Protein AF-A0A8T7GQ80-F1 (afdb_monomer_lite)

pLDDT: mean 90.84, std 11.05, range [49.44, 98.19]

Foldseek 3Di:
DDDAAEEEEFEPDPQRVVQSVVVCVVVVHDDPPRYHYHYDDQVCVVVVVVPDPGPSDYHYTPHDDD

Secondary structure (DSSP, 8-state):
--PPPE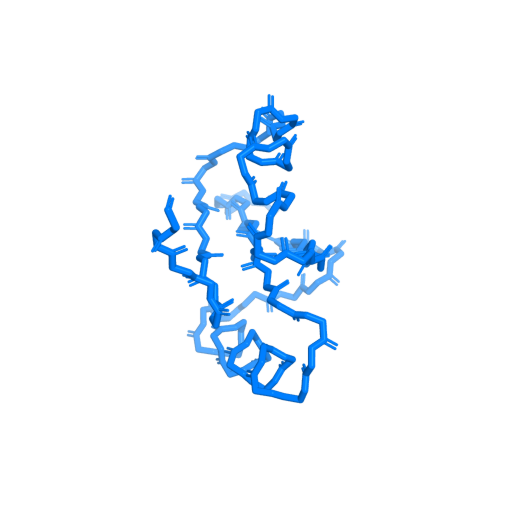EEEEESSHHHHHHHHHHHHHHT--BTTTEEEEEE-GGGHHHHHTT-S--SEEEEES----

Structure (mmCIF, N/CA/C/O backbone):
data_AF-A0A8T7GQ80-F1
#
_entry.id   AF-A0A8T7GQ80-F1
#
loop_
_atom_site.group_PDB
_atom_site.id
_atom_site.type_symbol
_atom_site.label_atom_id
_atom_site.label_alt_id
_atom_site.label_comp_id
_atom_site.label_asym_id
_atom_site.label_entity_id
_atom_site.label_seq_id
_atom_site.pdbx_PDB_ins_code
_atom_site.Cartn_x
_atom_site.Cartn_y
_atom_site.Cartn_z
_atom_site.occupancy
_atom_site.B_iso_or_equiv
_atom_site.auth_seq_id
_atom_site.auth_comp_id
_atom_site.auth_asym_id
_atom_site.auth_atom_id
_atom_site.pdbx_PDB_model_num
ATOM 1 N N . MET A 1 1 ? -18.680 6.185 13.476 1.00 49.44 1 MET A N 1
ATOM 2 C CA . MET A 1 1 ? -18.450 5.255 12.353 1.00 49.44 1 MET A CA 1
ATOM 3 C C . MET A 1 1 ? -17.470 4.250 12.908 1.00 49.44 1 MET A C 1
ATOM 5 O O . MET A 1 1 ? -16.329 4.624 13.137 1.00 49.44 1 MET A O 1
ATOM 9 N N . ASP A 1 2 ? -17.934 3.042 13.217 1.00 61.03 2 ASP A N 1
ATOM 10 C CA . ASP A 1 2 ? -17.193 2.101 14.071 1.00 61.03 2 ASP A CA 1
ATOM 11 C C . ASP A 1 2 ? -16.801 0.849 13.265 1.00 61.03 2 ASP A C 1
ATOM 13 O O . ASP A 1 2 ? -17.038 -0.284 13.678 1.00 61.03 2 ASP A O 1
ATOM 17 N N . GLY A 1 3 ? -16.265 1.061 12.057 1.00 66.81 3 GLY A N 1
ATOM 18 C CA . GLY A 1 3 ? -15.681 0.013 11.215 1.00 66.81 3 GLY A CA 1
ATOM 19 C C . GLY A 1 3 ? -14.162 -0.105 11.420 1.00 66.81 3 GLY A C 1
ATOM 20 O O . GLY A 1 3 ? -13.530 0.866 11.847 1.00 66.81 3 GLY A O 1
ATOM 21 N N . PRO A 1 4 ? -13.552 -1.275 11.143 1.00 81.19 4 PRO A N 1
ATOM 22 C CA . PRO A 1 4 ? -12.099 -1.429 11.195 1.00 81.19 4 PRO A CA 1
ATOM 23 C C . PRO A 1 4 ? -11.433 -0.543 10.134 1.00 81.19 4 PRO A C 1
ATOM 25 O O . PRO A 1 4 ? -11.872 -0.524 8.987 1.00 81.19 4 PRO A O 1
ATOM 28 N N . TRP A 1 5 ? -10.364 0.163 10.507 1.00 90.00 5 TRP A N 1
ATOM 29 C CA . TRP A 1 5 ? -9.642 1.046 9.590 1.00 90.00 5 TRP A CA 1
ATOM 30 C C . TRP A 1 5 ? -8.808 0.246 8.589 1.00 90.00 5 TRP A C 1
ATOM 32 O O . TRP A 1 5 ? -8.061 -0.658 8.975 1.00 90.00 5 TRP A O 1
ATOM 42 N N . LEU A 1 6 ? -8.912 0.584 7.304 1.00 94.88 6 LEU A N 1
ATOM 43 C CA . LEU A 1 6 ? -8.150 -0.070 6.244 1.00 94.88 6 LEU A CA 1
ATOM 44 C C . LEU A 1 6 ? -6.947 0.777 5.812 1.00 94.88 6 LEU A C 1
ATOM 46 O O . LEU A 1 6 ? -7.102 1.855 5.249 1.00 94.88 6 LEU A O 1
ATOM 50 N N . THR A 1 7 ? -5.742 0.237 5.956 1.00 96.25 7 THR A N 1
ATOM 51 C CA . THR A 1 7 ? -4.529 0.831 5.380 1.00 96.25 7 THR A CA 1
ATOM 52 C C . THR A 1 7 ? -4.141 0.078 4.108 1.00 96.25 7 THR A C 1
ATOM 54 O O . THR A 1 7 ? -3.775 -1.098 4.164 1.00 96.25 7 THR A O 1
ATOM 57 N N . VAL A 1 8 ? -4.197 0.741 2.951 1.00 96.50 8 VAL A N 1
ATOM 58 C CA . VAL A 1 8 ? -3.694 0.203 1.678 1.00 96.50 8 VAL A CA 1
ATOM 59 C C . VAL A 1 8 ? -2.277 0.713 1.450 1.00 96.50 8 VAL A C 1
ATOM 61 O O . VAL A 1 8 ? -2.065 1.914 1.324 1.00 96.50 8 VAL A O 1
ATOM 64 N N . VAL A 1 9 ? -1.299 -0.186 1.381 1.00 96.81 9 VAL A N 1
ATOM 65 C CA . VAL A 1 9 ? 0.087 0.135 1.026 1.00 96.81 9 VAL A CA 1
ATOM 66 C C . VAL A 1 9 ? 0.328 -0.318 -0.405 1.00 96.81 9 VAL A C 1
ATOM 68 O O . VAL A 1 9 ? 0.195 -1.504 -0.698 1.00 96.81 9 VAL A O 1
ATOM 71 N N . THR A 1 10 ? 0.666 0.608 -1.296 1.00 97.81 10 THR A N 1
ATOM 72 C CA . THR A 1 10 ? 0.711 0.334 -2.736 1.00 97.81 10 THR A CA 1
ATOM 73 C C . THR A 1 10 ? 1.952 0.887 -3.416 1.00 97.81 10 THR A C 1
ATOM 75 O O . THR A 1 10 ? 2.532 1.872 -2.953 1.00 97.81 10 THR A O 1
ATOM 78 N N . HIS A 1 11 ? 2.353 0.263 -4.521 1.00 97.62 11 HIS A N 1
ATOM 79 C CA . HIS A 1 11 ? 3.381 0.799 -5.402 1.00 97.62 11 HIS A CA 1
ATOM 80 C C . HIS A 1 11 ? 2.950 2.128 -6.047 1.00 97.62 11 HIS A C 1
ATOM 82 O O . HIS A 1 11 ? 1.761 2.461 -6.092 1.00 97.62 11 HIS A O 1
ATOM 88 N N . THR A 1 12 ? 3.928 2.924 -6.484 1.00 96.19 12 THR A N 1
ATOM 89 C CA . THR A 1 12 ? 3.732 4.283 -7.017 1.00 96.19 12 THR A CA 1
ATOM 90 C C . THR A 1 12 ? 3.311 4.312 -8.486 1.00 96.19 12 THR A C 1
ATOM 92 O O . THR A 1 12 ? 2.892 5.367 -8.967 1.00 96.19 12 THR A O 1
ATOM 95 N N . ASP A 1 13 ? 3.417 3.191 -9.199 1.00 97.06 13 ASP A N 1
ATOM 96 C CA . ASP A 1 13 ? 3.069 3.113 -10.614 1.00 97.06 13 ASP A CA 1
ATOM 97 C C . ASP A 1 13 ? 1.568 2.881 -10.863 1.00 97.06 13 ASP A C 1
ATOM 99 O O . ASP A 1 13 ? 0.730 2.885 -9.957 1.00 97.06 13 ASP A O 1
ATOM 103 N N . LEU A 1 14 ? 1.218 2.721 -12.141 1.00 97.75 14 LEU A N 1
ATOM 104 C CA . LEU A 1 14 ? -0.164 2.561 -12.566 1.00 97.75 14 LEU A CA 1
ATOM 105 C C . LEU A 1 14 ? -0.799 1.253 -12.067 1.00 97.75 14 LEU A C 1
ATOM 107 O O . LEU A 1 14 ? -1.999 1.265 -11.792 1.00 97.75 14 LEU A O 1
ATOM 111 N N . ASP A 1 15 ? -0.040 0.158 -11.954 1.00 96.69 15 ASP A N 1
ATOM 112 C CA . ASP A 1 15 ? -0.588 -1.133 -11.518 1.00 96.69 15 ASP A CA 1
ATOM 113 C C . ASP A 1 15 ? -0.867 -1.115 -10.010 1.00 96.69 15 ASP A C 1
ATOM 115 O O . ASP A 1 15 ? -1.963 -1.473 -9.562 1.00 96.69 15 ASP A O 1
ATOM 119 N N . GLY A 1 16 ? 0.047 -0.531 -9.230 1.00 97.62 16 GLY A N 1
ATOM 120 C CA . GLY A 1 16 ? -0.199 -0.203 -7.829 1.00 97.62 16 GLY A CA 1
ATOM 121 C C . GLY A 1 16 ? -1.448 0.665 -7.640 1.00 97.62 16 GLY A C 1
ATOM 122 O O . GLY A 1 16 ? -2.369 0.304 -6.903 1.00 97.62 16 GLY A O 1
ATOM 123 N N . VAL A 1 17 ? -1.544 1.796 -8.343 1.00 97.56 17 VAL A N 1
ATOM 124 C CA . VAL A 1 17 ? -2.716 2.688 -8.233 1.00 97.56 17 VAL A CA 1
ATOM 125 C C . VAL A 1 17 ? -4.019 1.968 -8.600 1.00 97.56 17 VAL A C 1
ATOM 127 O O . VAL A 1 17 ? -5.017 2.092 -7.881 1.00 97.56 17 VAL A O 1
ATOM 130 N N . ALA A 1 18 ? -4.032 1.219 -9.705 1.00 98.19 18 ALA A N 1
ATOM 131 C CA . ALA A 1 18 ? -5.225 0.535 -10.191 1.00 98.19 18 ALA A CA 1
ATOM 132 C C . ALA A 1 18 ? -5.694 -0.561 -9.224 1.00 98.19 18 ALA A C 1
ATOM 134 O O . ALA A 1 18 ? -6.874 -0.607 -8.865 1.00 98.19 18 ALA A O 1
ATOM 135 N N . SER A 1 19 ? -4.778 -1.412 -8.762 1.00 98.12 19 SER A N 1
ATOM 136 C CA . SER A 1 19 ? -5.082 -2.491 -7.820 1.00 98.12 19 SER A CA 1
ATOM 137 C C . SER A 1 19 ? -5.567 -1.958 -6.467 1.00 98.12 19 SER A C 1
ATOM 139 O O . SER A 1 19 ? -6.566 -2.456 -5.937 1.00 98.12 19 SER A O 1
ATOM 141 N N . ALA A 1 20 ? -4.960 -0.881 -5.954 1.00 97.88 20 ALA A N 1
ATOM 142 C CA . ALA A 1 20 ? -5.419 -0.197 -4.746 1.00 97.88 20 ALA A CA 1
ATOM 143 C C . ALA A 1 20 ? -6.847 0.354 -4.893 1.00 97.88 20 ALA A C 1
ATOM 145 O O . ALA A 1 20 ?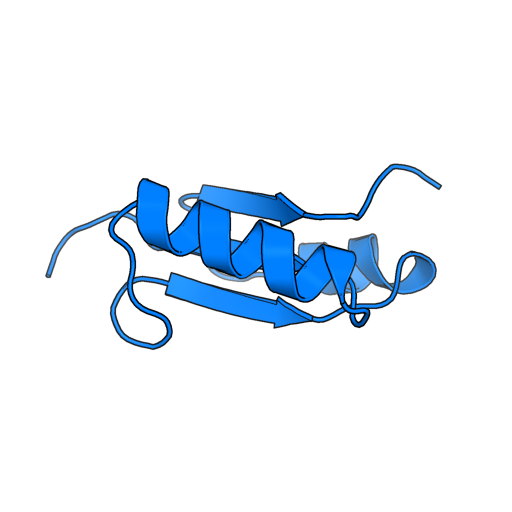 -7.690 0.130 -4.020 1.00 97.88 20 ALA A O 1
ATOM 146 N N . ALA A 1 21 ? -7.145 1.033 -6.006 1.00 97.81 21 ALA A N 1
ATOM 147 C CA . ALA A 1 21 ? -8.475 1.585 -6.266 1.00 97.81 21 ALA A CA 1
ATOM 148 C C . ALA A 1 21 ? -9.549 0.489 -6.374 1.00 97.81 21 ALA A C 1
ATOM 150 O O . ALA A 1 21 ? -10.634 0.616 -5.798 1.00 97.81 21 ALA A O 1
ATOM 151 N N . ILE A 1 22 ? -9.239 -0.612 -7.067 1.00 98.19 22 ILE A N 1
ATOM 152 C CA . ILE A 1 22 ? -10.130 -1.775 -7.177 1.00 98.19 22 ILE A CA 1
ATOM 153 C C . ILE A 1 22 ? -10.388 -2.379 -5.794 1.00 98.19 22 ILE A C 1
ATOM 155 O O . ILE A 1 22 ? -11.540 -2.642 -5.443 1.00 98.19 22 ILE A O 1
ATOM 159 N N . TYR A 1 23 ? -9.340 -2.565 -4.990 1.00 97.69 23 TYR A N 1
ATOM 160 C CA . TYR A 1 23 ? -9.473 -3.144 -3.658 1.00 97.69 23 TYR A CA 1
ATOM 161 C C . TYR A 1 23 ? -10.335 -2.275 -2.734 1.00 97.69 23 TYR A C 1
ATOM 163 O O . TYR A 1 23 ? -11.258 -2.796 -2.110 1.00 97.69 23 TYR A O 1
ATOM 171 N N . LEU A 1 24 ? -10.102 -0.957 -2.692 1.00 96.94 24 LEU A N 1
ATOM 172 C CA . LEU A 1 24 ? -10.924 -0.014 -1.919 1.00 96.94 24 LEU A CA 1
ATOM 173 C C . LEU A 1 24 ? -12.403 -0.103 -2.308 1.00 96.94 24 LEU A C 1
ATOM 175 O O . LEU A 1 24 ? -13.276 -0.210 -1.444 1.00 96.94 24 LEU A O 1
ATOM 179 N N . ARG A 1 25 ? -12.684 -0.142 -3.617 1.00 97.06 25 ARG A N 1
ATOM 180 C CA . ARG A 1 25 ? -14.051 -0.250 -4.134 1.00 97.06 25 ARG A CA 1
ATOM 181 C C . ARG A 1 25 ? -14.742 -1.537 -3.686 1.00 97.06 25 ARG A C 1
ATOM 183 O O . ARG A 1 25 ? -15.917 -1.484 -3.325 1.00 97.06 25 ARG A O 1
ATOM 190 N N . LEU A 1 26 ? -14.035 -2.666 -3.723 1.00 97.12 26 LEU A N 1
ATOM 191 C CA . LEU A 1 26 ? -14.552 -3.970 -3.292 1.00 97.12 26 LEU A CA 1
ATOM 192 C C . LEU A 1 26 ? -14.701 -4.067 -1.771 1.00 97.12 26 LEU A C 1
ATOM 194 O O . LEU A 1 26 ? -15.638 -4.697 -1.289 1.00 97.12 26 LEU A O 1
ATOM 198 N N . ALA A 1 27 ? -13.803 -3.426 -1.024 1.00 94.81 27 ALA A N 1
ATOM 199 C CA . ALA A 1 27 ? -13.867 -3.340 0.430 1.00 94.81 27 ALA A CA 1
ATOM 200 C C . ALA A 1 27 ? -14.983 -2.406 0.927 1.00 94.81 27 ALA A C 1
ATOM 202 O O . ALA A 1 27 ? -15.315 -2.447 2.108 1.00 94.81 27 ALA A O 1
ATOM 203 N N . GLY A 1 28 ? -15.561 -1.584 0.042 1.00 95.19 28 GLY A N 1
ATOM 204 C CA . GLY A 1 28 ? -16.558 -0.581 0.408 1.00 95.19 28 GLY A CA 1
ATOM 205 C C . GLY A 1 28 ? -15.980 0.554 1.252 1.00 95.19 28 GLY A C 1
ATOM 206 O O . GLY A 1 28 ? -16.729 1.151 2.015 1.00 95.19 28 GLY A O 1
ATOM 207 N N . ALA A 1 29 ? -14.676 0.818 1.123 1.00 94.06 29 ALA A N 1
ATOM 208 C CA . ALA A 1 29 ? -13.954 1.799 1.923 1.00 94.06 29 ALA A CA 1
ATOM 209 C C . ALA A 1 29 ? -13.637 3.065 1.114 1.00 94.06 29 ALA A C 1
ATOM 211 O O . ALA A 1 29 ? -13.334 3.003 -0.084 1.00 94.06 29 ALA A O 1
ATOM 212 N N . GLU A 1 30 ? -13.677 4.209 1.784 1.00 94.25 30 GLU A N 1
ATOM 213 C CA . GLU A 1 30 ? -13.430 5.537 1.241 1.00 94.25 30 GLU A CA 1
ATOM 214 C C . GLU A 1 30 ? -12.146 6.140 1.849 1.00 94.25 30 GLU A C 1
ATOM 216 O O . GLU A 1 30 ? -12.040 6.316 3.072 1.00 94.25 30 GLU A O 1
ATOM 221 N N . PRO A 1 31 ? -11.150 6.492 1.011 1.00 93.06 31 PRO A N 1
ATOM 222 C CA . PRO A 1 31 ? -9.943 7.168 1.471 1.00 93.06 31 PRO A CA 1
ATOM 223 C C . PRO A 1 31 ? -10.254 8.463 2.231 1.00 93.06 31 PRO A C 1
ATOM 225 O O . PRO A 1 31 ? -10.934 9.349 1.722 1.00 93.06 31 PRO A O 1
ATOM 228 N N . GLY A 1 32 ? -9.712 8.590 3.441 1.00 90.50 32 GLY A N 1
ATOM 229 C CA . GLY A 1 32 ? -9.919 9.736 4.328 1.00 90.50 32 GLY A CA 1
ATOM 230 C C . GLY A 1 32 ? -11.138 9.626 5.249 1.00 90.50 32 GLY A C 1
ATOM 231 O O . GLY A 1 32 ? -11.275 10.464 6.140 1.00 90.50 32 GLY A O 1
ATOM 232 N N . VAL A 1 33 ? -11.987 8.604 5.084 1.00 92.62 33 VAL A N 1
ATOM 233 C CA . VAL A 1 33 ? -13.158 8.357 5.944 1.00 92.62 33 VAL A CA 1
ATOM 234 C C . VAL A 1 33 ? -12.942 7.123 6.817 1.00 92.62 33 VAL A C 1
ATOM 236 O O . VAL A 1 33 ? -12.984 7.224 8.042 1.00 92.62 33 VAL A O 1
ATOM 239 N N . ASP A 1 34 ? -12.679 5.974 6.198 1.00 93.25 34 ASP A N 1
ATOM 240 C CA . ASP A 1 34 ? -12.450 4.685 6.867 1.00 93.25 34 ASP A CA 1
ATOM 241 C C . ASP A 1 34 ? -11.262 3.896 6.280 1.00 93.25 34 ASP A C 1
ATOM 243 O O . ASP A 1 34 ? -10.949 2.788 6.732 1.00 93.25 34 ASP A O 1
ATOM 247 N N . ALA A 1 35 ? -10.549 4.500 5.325 1.00 94.69 35 ALA A N 1
ATOM 248 C CA . ALA A 1 35 ? -9.302 3.987 4.786 1.00 94.69 35 ALA A CA 1
ATOM 249 C C . ALA A 1 35 ? -8.234 5.068 4.588 1.00 94.69 35 ALA A C 1
ATOM 251 O O . ALA A 1 35 ? -8.522 6.254 4.434 1.00 94.69 35 ALA A O 1
ATOM 252 N N . GLU A 1 36 ? -6.982 4.635 4.492 1.00 95.25 36 GLU A N 1
ATOM 253 C CA . GLU A 1 36 ? -5.868 5.437 3.989 1.00 95.25 36 GLU A CA 1
ATOM 254 C C . GLU A 1 36 ? -5.112 4.694 2.884 1.00 95.25 36 GLU A C 1
ATOM 256 O O . GLU A 1 36 ? -5.074 3.461 2.849 1.00 95.25 36 GLU A O 1
ATOM 261 N N . VAL A 1 37 ? -4.475 5.459 1.996 1.00 96.19 37 VAL A N 1
ATOM 262 C CA . VAL A 1 37 ? -3.603 4.931 0.943 1.00 96.19 37 VAL A CA 1
ATOM 263 C C . VAL A 1 37 ? -2.197 5.468 1.156 1.00 96.19 37 VAL A C 1
ATOM 265 O O . VAL A 1 37 ? -1.972 6.677 1.151 1.00 96.19 37 VAL A O 1
ATOM 268 N N . VAL A 1 38 ? -1.242 4.561 1.319 1.00 96.38 38 VAL A N 1
ATOM 269 C CA . VAL A 1 38 ? 0.174 4.861 1.493 1.00 96.38 38 VAL A CA 1
ATOM 270 C C . VAL A 1 38 ? 0.929 4.345 0.280 1.00 96.38 38 VAL A C 1
ATOM 272 O O . VAL A 1 38 ? 1.060 3.141 0.076 1.00 96.38 38 VAL A O 1
ATOM 275 N N . MET A 1 39 ? 1.452 5.263 -0.524 1.00 97.06 39 MET A N 1
ATOM 276 C CA . MET A 1 39 ? 2.256 4.900 -1.687 1.00 97.06 39 MET A CA 1
ATOM 277 C C . MET A 1 39 ? 3.720 4.718 -1.290 1.00 97.06 39 MET A C 1
ATOM 279 O O . MET A 1 39 ? 4.263 5.487 -0.488 1.00 97.06 39 MET A O 1
ATOM 283 N N . THR A 1 40 ? 4.382 3.704 -1.838 1.00 96.38 40 THR A N 1
ATOM 284 C CA . THR A 1 40 ? 5.792 3.454 -1.555 1.00 96.38 40 THR A CA 1
ATOM 285 C C . THR A 1 40 ? 6.519 2.756 -2.692 1.00 96.38 40 THR A C 1
ATOM 287 O O . THR A 1 40 ? 5.918 2.171 -3.581 1.00 96.38 40 THR A O 1
ATOM 290 N N . GLU A 1 41 ? 7.842 2.804 -2.621 1.00 95.31 41 GLU A N 1
ATOM 291 C CA . GLU A 1 41 ? 8.720 2.039 -3.502 1.00 95.31 41 GLU A CA 1
ATOM 292 C C . GLU A 1 41 ? 9.020 0.672 -2.866 1.00 95.31 41 GLU A C 1
ATOM 294 O O . GLU A 1 41 ? 9.080 0.596 -1.629 1.00 95.31 41 GLU A O 1
ATOM 299 N N . PRO A 1 42 ? 9.318 -0.389 -3.644 1.00 93.50 42 PRO A N 1
ATOM 300 C CA . PRO A 1 42 ? 9.487 -1.741 -3.104 1.00 93.50 42 PRO A CA 1
ATOM 301 C C . PRO A 1 42 ? 10.552 -1.816 -2.001 1.00 93.50 42 PRO A C 1
ATOM 303 O O . PRO A 1 42 ? 10.336 -2.391 -0.937 1.00 93.50 42 PRO A O 1
ATOM 306 N N . TYR A 1 43 ? 11.679 -1.122 -2.185 1.00 93.75 43 TYR A N 1
ATOM 307 C CA . TYR A 1 43 ? 12.785 -1.080 -1.221 1.00 93.75 43 TYR A CA 1
ATOM 308 C C . TYR A 1 43 ? 12.489 -0.265 0.058 1.00 93.75 43 TYR A C 1
ATOM 310 O O . TYR A 1 43 ? 13.304 -0.238 0.982 1.00 93.75 43 TYR A O 1
ATOM 318 N N . LYS A 1 44 ? 11.341 0.422 0.139 1.00 94.62 44 LYS A N 1
ATOM 319 C CA . LYS A 1 44 ? 10.896 1.188 1.318 1.00 94.62 44 LYS A CA 1
ATOM 320 C C . LYS A 1 44 ? 9.761 0.507 2.085 1.00 94.62 44 LYS A C 1
ATOM 322 O O . LYS A 1 44 ? 9.426 0.991 3.169 1.00 94.62 44 LYS A O 1
ATOM 327 N N . LEU A 1 45 ? 9.211 -0.605 1.589 1.00 94.00 45 LEU A N 1
ATOM 328 C CA . LEU A 1 45 ? 8.037 -1.271 2.161 1.00 94.00 45 LEU A CA 1
ATOM 329 C C . LEU A 1 45 ? 8.177 -1.534 3.667 1.00 94.00 45 LEU A C 1
ATOM 331 O O . LEU A 1 45 ? 7.349 -1.074 4.450 1.00 94.00 45 LEU A O 1
ATOM 335 N N . HIS A 1 46 ? 9.256 -2.186 4.108 1.00 93.38 46 HIS A N 1
ATOM 336 C CA . HIS A 1 46 ? 9.450 -2.496 5.531 1.00 93.38 46 HIS A CA 1
ATOM 337 C C . HIS A 1 46 ? 9.523 -1.247 6.419 1.00 93.38 46 HIS A C 1
ATOM 339 O O . HIS A 1 46 ? 8.988 -1.248 7.527 1.00 93.38 46 HIS A O 1
ATOM 345 N N . LYS A 1 47 ? 10.127 -0.160 5.921 1.00 94.00 47 LYS A N 1
ATOM 346 C CA . LYS A 1 47 ? 10.196 1.126 6.631 1.00 94.00 47 LYS A CA 1
ATOM 347 C C . LYS A 1 47 ? 8.824 1.792 6.745 1.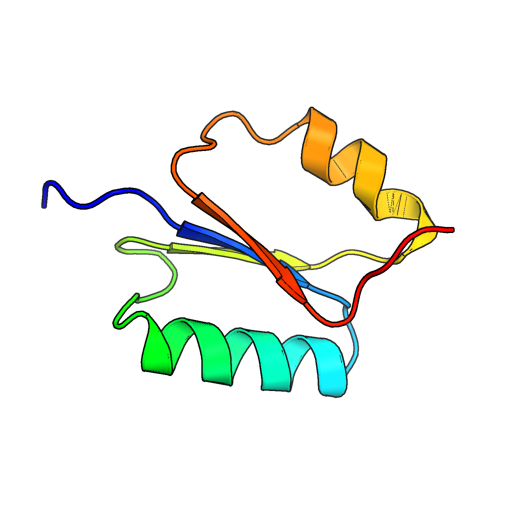00 94.00 47 LYS A C 1
ATOM 349 O O . LYS A 1 47 ? 8.570 2.489 7.725 1.00 94.00 47 LYS A O 1
ATOM 354 N N . VAL A 1 48 ? 7.960 1.628 5.744 1.00 94.06 48 VAL A N 1
ATOM 355 C CA . VAL A 1 48 ? 6.570 2.098 5.804 1.00 94.06 48 VAL A CA 1
ATOM 356 C C . VAL A 1 48 ? 5.783 1.258 6.804 1.00 94.06 48 VAL A C 1
ATOM 358 O O . VAL A 1 48 ? 5.216 1.814 7.740 1.00 94.06 48 VAL A O 1
ATOM 361 N N . LEU A 1 49 ? 5.836 -0.071 6.684 1.00 92.62 49 LEU A N 1
ATOM 362 C CA . LEU A 1 49 ? 5.128 -0.992 7.577 1.00 92.62 49 LEU A CA 1
ATOM 363 C C . LEU A 1 49 ? 5.523 -0.807 9.050 1.00 92.62 49 LEU A C 1
ATOM 365 O O . LEU A 1 49 ? 4.664 -0.871 9.928 1.00 92.62 49 LEU A O 1
ATOM 369 N N . SER A 1 50 ? 6.797 -0.516 9.342 1.00 93.12 50 SER A N 1
ATOM 370 C CA . SER A 1 50 ? 7.254 -0.277 10.718 1.00 93.12 50 SER A CA 1
ATOM 371 C C . SER A 1 50 ? 6.659 0.982 11.355 1.00 93.12 50 SER A C 1
ATOM 373 O O . SER A 1 50 ? 6.656 1.090 12.576 1.00 93.12 50 SER A O 1
ATOM 375 N N . LYS A 1 51 ? 6.188 1.937 10.545 1.00 92.50 51 LYS A N 1
ATOM 376 C CA . LYS A 1 51 ? 5.639 3.225 10.993 1.00 92.50 51 LYS A CA 1
ATOM 377 C C . LYS A 1 51 ? 4.115 3.254 11.073 1.00 92.50 51 LYS A C 1
ATOM 379 O O . LYS A 1 51 ? 3.573 4.248 11.537 1.00 92.50 51 LYS A O 1
ATOM 384 N N . LEU A 1 52 ? 3.429 2.206 10.618 1.00 89.75 52 LEU A N 1
ATOM 385 C CA . LEU A 1 52 ? 1.973 2.137 10.710 1.00 89.75 52 LEU A CA 1
ATOM 386 C C . LEU A 1 52 ? 1.555 1.983 12.175 1.00 89.75 52 LEU A C 1
ATOM 388 O O . LEU A 1 52 ? 1.838 0.950 12.797 1.00 89.75 52 LEU A O 1
ATOM 392 N N . GLU A 1 53 ? 0.900 3.017 12.704 1.00 78.94 53 GLU A N 1
ATOM 393 C CA . GLU A 1 53 ? 0.400 3.078 14.083 1.00 78.94 53 GLU A CA 1
ATOM 394 C C . GLU A 1 53 ? -0.909 2.297 14.252 1.00 78.94 53 GLU A C 1
ATOM 396 O O . GLU A 1 53 ? -1.121 1.654 15.279 1.00 78.94 53 GLU A O 1
ATOM 401 N N .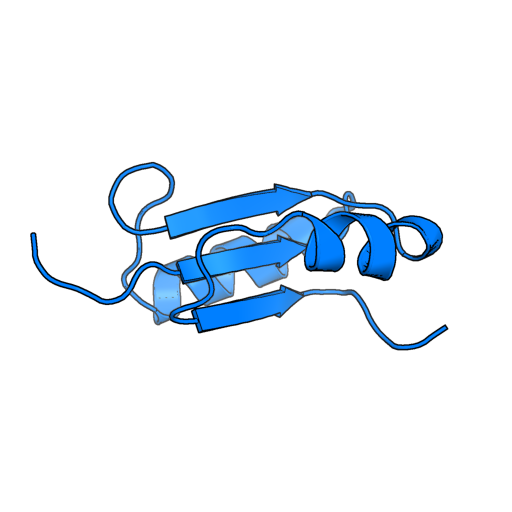 ARG A 1 54 ? -1.761 2.289 13.218 1.00 71.75 54 ARG A N 1
ATOM 402 C CA . ARG A 1 54 ? -3.049 1.590 13.197 1.00 71.75 54 ARG A CA 1
ATOM 403 C C . ARG A 1 54 ? -2.976 0.402 12.237 1.00 71.75 54 ARG A C 1
ATOM 405 O O . ARG A 1 54 ? -2.535 0.548 11.103 1.00 71.75 54 ARG A O 1
ATOM 412 N N . ARG A 1 55 ? -3.333 -0.796 12.715 1.00 73.62 55 ARG A N 1
ATOM 413 C CA . ARG A 1 55 ? -3.103 -2.070 11.999 1.00 73.62 55 ARG A CA 1
ATOM 414 C C . ARG A 1 55 ? -4.327 -2.987 11.976 1.00 73.62 55 ARG A C 1
ATOM 416 O O . ARG A 1 55 ? -4.165 -4.202 11.924 1.00 73.62 55 ARG A O 1
ATOM 423 N N . ASP A 1 56 ? -5.533 -2.419 12.015 1.00 85.62 56 ASP A N 1
ATOM 424 C CA . ASP A 1 56 ? -6.781 -3.199 12.036 1.00 85.62 56 ASP A CA 1
ATOM 425 C C . ASP A 1 56 ? -6.867 -4.114 10.801 1.00 85.62 56 ASP A C 1
ATOM 427 O O . ASP A 1 56 ? -7.135 -5.313 10.908 1.00 85.62 56 ASP A O 1
ATOM 431 N N . ARG A 1 57 ? -6.562 -3.559 9.621 1.00 92.25 57 ARG A N 1
ATOM 432 C CA . ARG A 1 57 ? -6.343 -4.316 8.388 1.00 92.25 57 ARG A CA 1
ATOM 433 C C . ARG A 1 57 ? -5.344 -3.596 7.488 1.00 92.25 57 ARG A C 1
ATOM 435 O O . ARG A 1 57 ? -5.527 -2.426 7.171 1.00 92.25 57 ARG A O 1
ATOM 442 N N . ILE A 1 58 ? -4.324 -4.321 7.032 1.00 94.44 58 ILE A N 1
ATOM 443 C CA . ILE A 1 58 ? -3.354 -3.829 6.048 1.00 94.44 58 ILE A CA 1
ATOM 444 C C . ILE A 1 58 ? -3.514 -4.641 4.767 1.00 94.44 58 ILE A C 1
ATOM 446 O O . ILE A 1 58 ? -3.507 -5.872 4.810 1.00 94.44 58 ILE A O 1
ATOM 450 N N . ALA A 1 59 ? -3.645 -3.953 3.639 1.00 95.00 59 ALA A N 1
ATOM 451 C CA . ALA A 1 59 ? -3.651 -4.548 2.312 1.00 95.00 59 ALA A CA 1
ATOM 452 C C . ALA A 1 59 ? -2.421 -4.055 1.543 1.00 95.00 59 ALA A C 1
ATOM 454 O O . ALA A 1 59 ? -2.190 -2.852 1.465 1.00 95.00 59 ALA A O 1
ATOM 455 N N . ILE A 1 60 ? -1.620 -4.978 1.013 1.00 96.00 60 ILE A N 1
ATOM 456 C CA . ILE A 1 60 ? -0.402 -4.669 0.257 1.00 96.00 60 ILE A CA 1
ATOM 457 C C . ILE A 1 60 ? -0.689 -4.954 -1.217 1.00 96.00 60 ILE A C 1
ATOM 459 O O . ILE A 1 60 ? -1.158 -6.044 -1.539 1.00 96.00 60 ILE A O 1
ATOM 463 N N . MET A 1 61 ? -0.444 -3.972 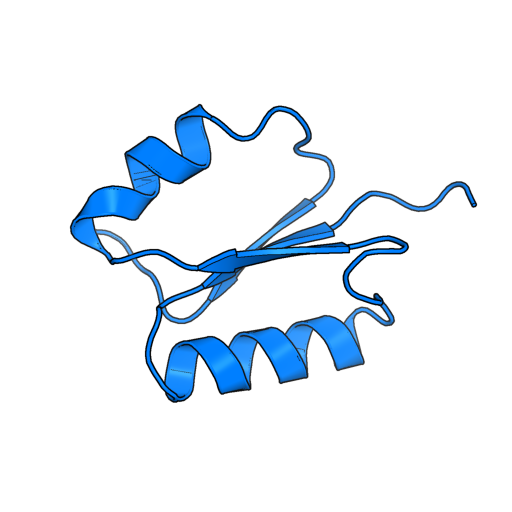-2.081 1.00 95.81 61 MET A N 1
ATOM 464 C CA . MET A 1 61 ? -0.802 -3.998 -3.502 1.00 95.81 61 MET A CA 1
ATOM 465 C C . MET A 1 61 ? 0.423 -3.708 -4.362 1.00 95.81 61 MET A C 1
ATOM 467 O O . MET A 1 61 ? 1.175 -2.785 -4.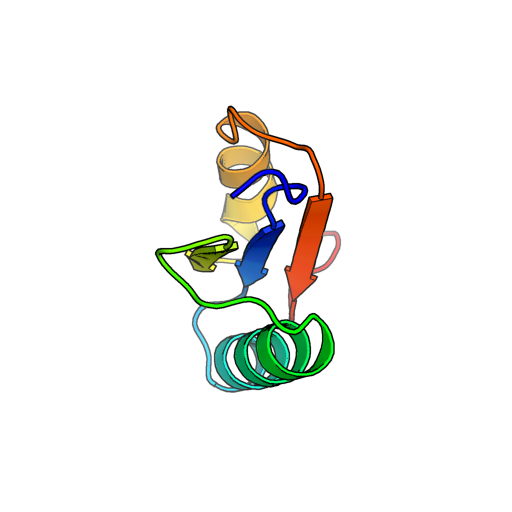051 1.00 95.81 61 MET A O 1
ATOM 471 N N . ASP A 1 62 ? 0.619 -4.512 -5.409 1.00 94.94 62 ASP A N 1
ATOM 472 C CA . ASP A 1 62 ? 1.753 -4.420 -6.346 1.00 94.94 62 ASP A CA 1
ATOM 473 C C . ASP A 1 62 ? 3.130 -4.310 -5.655 1.00 94.94 62 ASP A C 1
ATOM 475 O O . ASP A 1 62 ? 4.071 -3.638 -6.067 1.00 94.94 62 ASP A O 1
ATOM 479 N N . LEU A 1 63 ? 3.230 -4.955 -4.498 1.00 91.94 63 LEU A N 1
ATOM 480 C CA . LEU A 1 63 ? 4.393 -4.938 -3.630 1.00 91.94 63 LEU A CA 1
ATOM 481 C C . LEU A 1 63 ? 4.551 -6.350 -3.068 1.00 91.94 63 LEU A C 1
ATOM 483 O O . LEU A 1 63 ? 3.591 -6.959 -2.595 1.00 91.94 63 LEU A O 1
ATOM 487 N N . GLY A 1 64 ? 5.766 -6.881 -3.129 1.00 79.81 64 GLY A N 1
ATOM 488 C CA . GLY A 1 64 ? 6.083 -8.253 -2.740 1.00 79.81 64 GLY A CA 1
ATOM 489 C C . GLY A 1 64 ? 7.438 -8.354 -2.041 1.00 79.81 64 GLY A C 1
ATOM 490 O O . GLY A 1 64 ? 8.119 -7.338 -1.876 1.00 79.81 64 GLY A O 1
ATOM 491 N N . PRO A 1 65 ? 7.829 -9.559 -1.591 1.00 57.91 65 PRO A N 1
ATOM 492 C CA . PRO A 1 65 ? 9.108 -9.757 -0.925 1.00 57.91 65 PRO A CA 1
ATOM 493 C C . PRO A 1 65 ? 10.267 -9.475 -1.890 1.00 57.91 65 PRO A C 1
ATOM 495 O O . PRO A 1 65 ? 10.366 -10.110 -2.939 1.00 57.91 65 PRO A O 1
ATOM 498 N N . ASN A 1 66 ? 11.134 -8.543 -1.490 1.00 52.88 66 ASN A N 1
ATOM 499 C CA . ASN A 1 66 ? 12.540 -8.505 -1.893 1.00 52.88 66 ASN A CA 1
ATOM 500 C C . ASN A 1 66 ? 13.376 -9.127 -0.776 1.00 52.88 66 ASN A C 1
ATOM 502 O O . ASN A 1 66 ? 13.114 -8.772 0.397 1.00 52.88 66 ASN A O 1
#

Sequence (66 aa):
MDGPWLTVVTHTDLDGVASAAIYLRLAGAEPGVDAEVVMTEPYKLHKVLSKLERRDRIAIMDLGPN

Radius of gyration: 11.41 Å; chains: 1; bounding box: 31×20×27 Å